Protein AF-A0A2M7X9R5-F1 (afdb_monomer_lite)

Radius of gyration: 18.14 Å; chains: 1; bounding box: 39×23×48 Å

Foldseek 3Di:
DLEEEQDLVPAAAPYAHQFACDPVDTSVVCVVSNVVRHHQAYEYQDPDDDPRYDHDPHSVVVSVVVVCVVVVNVVVVDDDDDDDDPDCRVVVVVVVVVVCVVVVHDD

InterPro domains:
  IPR000713 Mur ligase, N-terminal catalytic domain [PF01225] (2-51)
  IPR018109 Folylpolyglutamate synthetase, conserved site [PS01011] (81-105)
  IPR035911 MurE/MurF, N-terminal [SSF63418] (2-74)
  IPR036565 Mur-like, catalytic domain superfamily [G3DSA:3.40.1190.10] (57-107)
  IPR036565 Mur-like, catalytic domain superfamily [SSF53623] (69-106)

pLDDT: mean 93.64, std 4.99, range [71.69, 98.31]

Organism: NCBI:txid1975056

Sequence (107 aa):
MKGIEFDSRKVKPGYTFVAIRGLTYDGHDYIPEAIKNGAVEIYGERSLNYPNYFKVTDSRQKLGELVSEFYGYPSKKLKLIGVTGTKGKTTTCHLIHHILTKLGKKA

Structure (mmCIF, N/CA/C/O backbone):
data_AF-A0A2M7X9R5-F1
#
_entry.id   AF-A0A2M7X9R5-F1
#
loop_
_atom_site.group_PDB
_atom_site.id
_atom_site.type_symbol
_atom_site.label_atom_id
_atom_site.label_alt_id
_atom_site.label_comp_id
_atom_site.label_asym_id
_atom_site.label_entity_id
_atom_site.label_seq_id
_atom_site.pdbx_PDB_ins_code
_atom_site.Cartn_x
_atom_site.Cartn_y
_atom_site.Cartn_z
_atom_site.occupancy
_atom_site.B_iso_or_equiv
_atom_site.auth_seq_id
_atom_site.auth_comp_id
_atom_site.auth_asym_id
_atom_site.auth_atom_id
_atom_site.pdbx_PDB_model_num
ATOM 1 N N . MET A 1 1 ? -10.572 -0.764 -13.385 1.00 80.38 1 MET A N 1
ATOM 2 C CA . MET A 1 1 ? -9.809 -1.423 -12.303 1.00 80.38 1 MET A CA 1
ATOM 3 C C . MET A 1 1 ? -10.734 -2.315 -11.472 1.00 80.38 1 MET A C 1
ATOM 5 O O . MET A 1 1 ? -11.797 -1.851 -11.085 1.00 80.38 1 MET A O 1
ATOM 9 N N . LYS A 1 2 ? -10.376 -3.588 -11.241 1.00 93.38 2 LY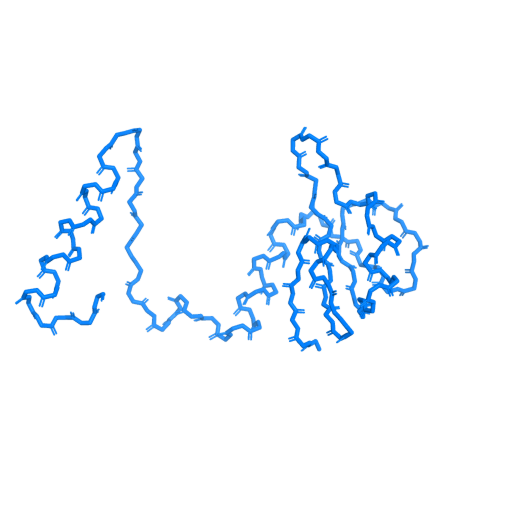S A N 1
ATOM 10 C CA . LYS A 1 2 ? -11.150 -4.571 -10.441 1.00 93.38 2 LYS A CA 1
ATOM 11 C C . LYS A 1 2 ? -10.584 -4.814 -9.033 1.00 93.38 2 LYS A C 1
ATOM 13 O O . LYS A 1 2 ? -11.249 -5.439 -8.215 1.00 93.38 2 LYS A O 1
ATOM 18 N N . GLY A 1 3 ? -9.369 -4.347 -8.767 1.00 95.69 3 GLY A N 1
ATOM 19 C CA . GLY A 1 3 ? -8.668 -4.486 -7.494 1.00 95.69 3 GLY A CA 1
ATOM 20 C C . GLY A 1 3 ? -7.328 -3.759 -7.544 1.00 95.69 3 GLY A C 1
ATOM 21 O O . GLY A 1 3 ? -6.880 -3.376 -8.626 1.00 95.69 3 GLY A O 1
ATOM 22 N N . ILE A 1 4 ? -6.706 -3.562 -6.383 1.00 97.38 4 ILE A N 1
ATOM 23 C CA . ILE A 1 4 ? -5.392 -2.926 -6.240 1.00 97.38 4 ILE A CA 1
ATOM 24 C C . ILE A 1 4 ? -4.524 -3.837 -5.381 1.00 97.38 4 ILE A C 1
ATOM 26 O O . ILE A 1 4 ? -4.955 -4.241 -4.304 1.00 97.38 4 ILE A O 1
ATOM 30 N N . GLU A 1 5 ? -3.310 -4.132 -5.834 1.00 97.38 5 GLU A N 1
ATOM 31 C CA . GLU A 1 5 ? -2.342 -4.939 -5.089 1.00 97.38 5 GLU A CA 1
ATOM 32 C C . GLU A 1 5 ? -0.942 -4.326 -5.169 1.00 97.38 5 GLU A C 1
ATOM 34 O O . GLU A 1 5 ? -0.562 -3.715 -6.164 1.00 97.38 5 GLU A O 1
ATOM 39 N N . PHE A 1 6 ? -0.150 -4.517 -4.118 1.00 96.38 6 PHE A N 1
ATOM 40 C CA . PHE A 1 6 ? 1.287 -4.202 -4.102 1.00 96.38 6 PHE A CA 1
ATOM 41 C C . PHE A 1 6 ? 2.152 -5.469 -3.976 1.00 96.38 6 PHE A C 1
ATOM 43 O O . PHE A 1 6 ? 3.375 -5.388 -3.902 1.00 96.38 6 PHE A O 1
ATOM 50 N N . ASP A 1 7 ? 1.518 -6.646 -3.966 1.00 96.38 7 ASP A N 1
ATOM 51 C CA . ASP A 1 7 ? 2.151 -7.966 -4.007 1.00 96.38 7 ASP A CA 1
ATOM 52 C C . ASP A 1 7 ? 1.830 -8.617 -5.361 1.00 96.38 7 ASP A C 1
ATOM 54 O O . ASP A 1 7 ? 0.674 -8.956 -5.632 1.00 96.38 7 ASP A O 1
ATOM 58 N N . SER A 1 8 ? 2.841 -8.773 -6.222 1.00 96.56 8 SER A N 1
ATOM 59 C CA . SER A 1 8 ? 2.698 -9.301 -7.590 1.00 96.56 8 SER A CA 1
ATOM 60 C C . SER A 1 8 ? 1.992 -10.658 -7.625 1.00 96.56 8 SER A C 1
ATOM 62 O O . SER A 1 8 ? 1.201 -10.917 -8.532 1.00 96.56 8 SER A O 1
ATOM 64 N N . ARG A 1 9 ? 2.196 -11.490 -6.596 1.00 96.75 9 ARG A N 1
ATOM 65 C CA . ARG A 1 9 ? 1.619 -12.839 -6.466 1.00 96.75 9 ARG A CA 1
ATOM 66 C C . ARG A 1 9 ? 0.104 -12.831 -6.262 1.00 96.75 9 ARG A C 1
ATOM 68 O O . ARG A 1 9 ? -0.550 -13.850 -6.465 1.00 96.75 9 ARG A O 1
ATOM 75 N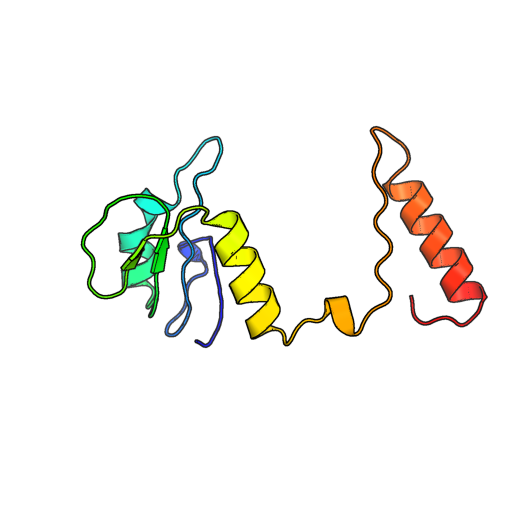 N . LYS A 1 10 ? -0.460 -11.701 -5.822 1.00 97.44 10 LYS A N 1
ATOM 76 C CA . LYS A 1 10 ? -1.902 -11.524 -5.577 1.00 97.44 10 LYS A CA 1
ATOM 77 C C . LYS A 1 10 ? -2.628 -10.830 -6.725 1.00 97.44 10 LYS A C 1
ATOM 79 O O . LYS A 1 10 ? -3.859 -10.773 -6.713 1.00 97.44 10 LYS A O 1
ATOM 84 N N . VAL A 1 11 ? -1.887 -10.313 -7.705 1.00 97.88 11 VAL A N 1
ATOM 85 C CA . VAL A 1 11 ? -2.449 -9.668 -8.893 1.00 97.88 11 VAL A CA 1
ATOM 86 C C . VAL A 1 11 ? -3.314 -10.668 -9.661 1.00 97.88 11 VAL A C 1
ATOM 88 O O . VAL A 1 11 ? -2.966 -11.837 -9.813 1.00 97.88 11 VAL A O 1
ATOM 91 N N . LYS A 1 12 ? -4.459 -10.189 -10.147 1.00 97.25 12 LYS A N 1
ATOM 92 C CA . LYS A 1 12 ? -5.382 -10.932 -11.009 1.00 97.25 12 LYS A CA 1
ATOM 93 C C . LYS A 1 12 ? -5.737 -10.085 -12.233 1.00 97.25 12 LYS A C 1
ATOM 95 O O . LYS A 1 12 ? -5.589 -8.861 -12.183 1.00 97.25 12 LYS A O 1
ATOM 100 N N . PRO A 1 13 ? -6.289 -10.684 -13.301 1.00 97.62 13 PRO A N 1
ATOM 101 C CA . PRO A 1 13 ? -6.712 -9.935 -14.477 1.00 97.62 13 PRO A CA 1
ATOM 102 C C . PRO A 1 13 ? -7.633 -8.753 -14.140 1.00 97.62 13 PRO A C 1
ATOM 104 O O . PRO A 1 13 ? -8.691 -8.915 -13.522 1.00 97.62 13 PRO A O 1
ATOM 107 N N . GLY A 1 14 ? -7.236 -7.553 -14.570 1.00 96.19 14 GLY A N 1
ATOM 108 C CA . GLY A 1 14 ? -7.976 -6.312 -14.320 1.00 96.19 14 GLY A CA 1
ATOM 109 C C . GLY A 1 14 ? -7.554 -5.550 -13.061 1.00 96.19 14 GLY A C 1
ATOM 110 O O . GLY A 1 14 ? -8.199 -4.550 -12.731 1.00 96.19 14 GLY A O 1
ATOM 111 N N . TYR A 1 15 ? -6.527 -6.014 -12.347 1.00 97.88 15 TYR A N 1
ATOM 112 C CA . TYR A 1 15 ? -6.001 -5.346 -11.157 1.00 97.88 15 TYR A CA 1
ATOM 113 C C . TYR A 1 15 ? -4.982 -4.270 -11.524 1.00 97.88 15 TYR A C 1
ATOM 115 O O . TYR A 1 15 ? -4.311 -4.351 -12.551 1.00 97.88 15 TYR A O 1
ATOM 123 N N . THR A 1 16 ? -4.836 -3.296 -10.640 1.00 98.00 16 THR A N 1
ATOM 124 C CA . THR A 1 16 ? -3.761 -2.308 -10.682 1.00 98.00 16 THR A CA 1
ATOM 125 C C . THR A 1 16 ? -2.665 -2.739 -9.716 1.00 98.00 16 THR A C 1
ATOM 127 O O . THR A 1 16 ? -2.948 -3.100 -8.571 1.00 98.00 16 THR A O 1
ATOM 130 N N . PHE A 1 17 ? -1.417 -2.728 -10.178 1.00 98.25 17 PHE A N 1
ATOM 131 C CA . PHE A 1 17 ? -0.252 -3.063 -9.365 1.00 98.25 17 PHE A CA 1
ATOM 132 C C . PHE A 1 17 ? 0.491 -1.792 -8.942 1.00 98.25 17 PHE A C 1
ATOM 134 O O . PHE A 1 17 ? 0.743 -0.912 -9.761 1.00 98.25 17 PHE A O 1
ATOM 141 N N . VAL A 1 18 ? 0.870 -1.685 -7.670 1.00 98.25 18 VAL A N 1
ATOM 142 C CA . VAL A 1 18 ? 1.686 -0.568 -7.174 1.00 98.25 18 VAL A CA 1
ATOM 143 C C . VAL A 1 18 ? 3.032 -1.098 -6.690 1.00 98.25 18 VAL A C 1
ATOM 145 O O . VAL A 1 18 ? 3.123 -1.760 -5.658 1.00 98.25 18 VAL A O 1
ATOM 148 N N . ALA A 1 19 ? 4.089 -0.790 -7.437 1.00 97.81 19 ALA A N 1
ATOM 149 C CA . ALA A 1 19 ? 5.457 -1.168 -7.125 1.00 97.81 19 ALA A CA 1
ATOM 150 C C . ALA A 1 19 ? 6.000 -0.300 -5.979 1.00 97.81 19 ALA A C 1
ATOM 152 O O . ALA A 1 19 ? 6.385 0.857 -6.169 1.00 97.81 19 ALA A O 1
ATOM 153 N N . ILE A 1 20 ? 6.030 -0.866 -4.771 1.00 96.81 20 ILE A N 1
ATOM 154 C CA . ILE A 1 20 ? 6.539 -0.201 -3.568 1.00 96.81 20 ILE A CA 1
ATOM 155 C C . ILE A 1 20 ? 7.954 -0.683 -3.263 1.00 96.81 20 ILE A C 1
ATOM 157 O O . ILE A 1 20 ? 8.199 -1.882 -3.126 1.00 96.81 20 ILE A O 1
ATOM 161 N N . ARG A 1 21 ? 8.883 0.257 -3.061 1.00 94.12 21 ARG A N 1
ATOM 162 C CA . ARG A 1 21 ? 10.218 -0.061 -2.548 1.00 94.12 21 ARG A CA 1
ATOM 163 C C . ARG A 1 21 ? 10.155 -0.353 -1.047 1.00 94.12 21 ARG A C 1
ATOM 165 O O . ARG A 1 21 ? 9.870 0.540 -0.240 1.00 94.12 21 ARG A O 1
ATOM 172 N N . GLY A 1 22 ? 10.373 -1.609 -0.669 1.00 89.12 22 GLY A N 1
ATOM 173 C CA . GLY A 1 22 ? 10.488 -2.064 0.717 1.00 89.12 22 GLY A CA 1
ATOM 174 C C . GLY A 1 22 ? 11.900 -1.885 1.285 1.00 89.12 22 GLY A C 1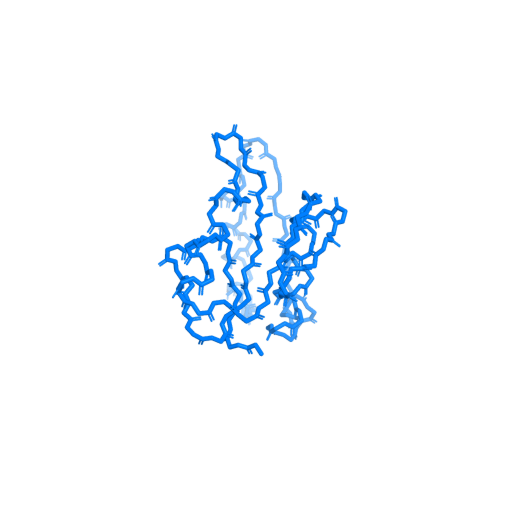
ATOM 175 O O . GLY A 1 22 ? 12.771 -1.307 0.644 1.00 89.12 22 GLY A O 1
ATOM 176 N N . LEU A 1 23 ? 12.117 -2.384 2.507 1.00 87.19 23 LEU A N 1
ATOM 177 C CA . LEU A 1 23 ? 13.439 -2.382 3.157 1.00 87.19 23 LEU A CA 1
ATOM 178 C C . LEU A 1 23 ? 14.365 -3.475 2.603 1.00 87.19 23 LEU A C 1
ATOM 180 O O . LEU A 1 23 ? 15.567 -3.269 2.501 1.00 87.19 23 LEU A O 1
ATOM 184 N N . THR A 1 24 ? 13.795 -4.634 2.267 1.00 89.00 24 THR A N 1
ATOM 185 C CA . THR A 1 24 ? 14.540 -5.826 1.820 1.00 89.00 24 THR A CA 1
ATOM 186 C C . THR A 1 24 ? 14.361 -6.101 0.329 1.00 89.00 24 THR A C 1
ATOM 188 O O . THR A 1 24 ? 15.259 -6.633 -0.311 1.00 89.00 24 THR A O 1
ATOM 191 N N . TYR A 1 25 ? 13.204 -5.738 -0.225 1.00 91.19 25 TYR A N 1
ATOM 192 C CA . TYR A 1 25 ? 12.828 -6.022 -1.608 1.00 91.19 25 TYR A CA 1
ATOM 193 C C . TYR A 1 25 ? 12.280 -4.768 -2.270 1.00 91.19 25 TYR A C 1
ATOM 195 O O . TYR A 1 25 ? 11.573 -3.985 -1.628 1.00 91.19 25 TYR A O 1
ATOM 203 N N . ASP A 1 26 ? 12.554 -4.606 -3.560 1.00 95.19 26 ASP A N 1
ATOM 204 C CA . ASP A 1 26 ? 11.968 -3.546 -4.365 1.00 95.19 26 ASP A CA 1
ATOM 205 C C . ASP A 1 26 ? 10.838 -4.105 -5.242 1.00 95.19 26 ASP A C 1
ATOM 207 O O . ASP A 1 26 ? 11.056 -4.960 -6.098 1.00 95.19 26 ASP A O 1
ATOM 211 N N . GLY A 1 27 ? 9.610 -3.614 -5.040 1.00 95.69 27 GLY A N 1
ATOM 212 C CA . GLY A 1 27 ? 8.431 -4.027 -5.804 1.00 95.69 27 GLY A CA 1
ATOM 213 C C . GLY A 1 27 ? 8.562 -3.820 -7.317 1.00 95.69 27 GLY A C 1
ATOM 214 O O . GLY A 1 27 ? 7.870 -4.485 -8.085 1.00 95.69 27 GLY A O 1
ATOM 215 N N . HIS A 1 28 ? 9.464 -2.939 -7.762 1.00 97.56 28 HIS A N 1
ATOM 216 C CA . HIS A 1 28 ? 9.720 -2.712 -9.186 1.00 97.56 28 HIS A CA 1
ATOM 217 C C . HIS A 1 28 ? 10.293 -3.940 -9.890 1.00 97.56 28 HIS A C 1
ATOM 219 O O . HIS A 1 28 ? 10.027 -4.142 -11.074 1.00 97.56 28 HIS A O 1
ATOM 225 N N . ASP A 1 29 ? 11.043 -4.771 -9.166 1.00 96.81 29 ASP A N 1
ATOM 226 C CA . ASP A 1 29 ? 11.664 -5.973 -9.725 1.00 96.81 29 ASP A CA 1
ATOM 227 C C . ASP A 1 29 ? 10.607 -7.047 -10.065 1.00 96.81 29 ASP A C 1
ATOM 229 O O . ASP A 1 29 ? 10.854 -7.936 -10.876 1.00 96.81 29 ASP A O 1
ATOM 233 N N . TYR A 1 30 ? 9.389 -6.916 -9.523 1.00 96.81 30 TYR A N 1
ATOM 234 C CA . TYR A 1 30 ? 8.259 -7.828 -9.733 1.00 96.81 30 TYR A CA 1
ATOM 235 C C . TYR A 1 30 ? 7.218 -7.315 -10.743 1.00 96.81 30 TYR A C 1
ATOM 237 O O . TYR A 1 30 ? 6.177 -7.942 -10.946 1.00 96.81 30 TYR A O 1
ATOM 245 N N . ILE A 1 31 ? 7.492 -6.197 -11.425 1.00 97.06 31 ILE A N 1
ATOM 246 C CA . ILE A 1 31 ? 6.633 -5.670 -12.499 1.00 97.06 31 ILE A CA 1
ATOM 247 C C . ILE A 1 31 ? 6.382 -6.706 -13.612 1.00 97.06 31 ILE A C 1
ATOM 249 O O . ILE A 1 31 ? 5.221 -6.860 -14.000 1.00 97.06 31 ILE A O 1
ATOM 253 N N . PRO A 1 32 ? 7.384 -7.469 -14.102 1.00 96.75 32 PRO A N 1
ATOM 254 C CA . PRO A 1 32 ? 7.139 -8.499 -15.113 1.00 96.75 32 PRO A CA 1
ATOM 255 C C . PRO A 1 32 ? 6.143 -9.575 -14.654 1.00 96.75 32 PRO A C 1
ATOM 257 O O . PRO A 1 32 ? 5.294 -10.009 -15.432 1.00 96.75 32 PRO A O 1
ATOM 260 N N . GLU A 1 33 ? 6.207 -9.981 -13.382 1.00 97.69 33 GLU A N 1
ATOM 261 C CA . GLU A 1 33 ? 5.266 -10.940 -12.796 1.00 97.69 33 GLU A CA 1
ATOM 262 C C . GLU A 1 33 ? 3.852 -10.349 -12.705 1.00 97.69 33 GLU A C 1
ATOM 264 O O . GLU A 1 33 ? 2.883 -11.002 -13.085 1.00 97.69 33 GLU A O 1
ATOM 269 N N . ALA A 1 34 ? 3.723 -9.090 -12.277 1.00 97.31 34 ALA A N 1
ATOM 270 C CA . ALA A 1 34 ? 2.436 -8.403 -12.226 1.00 97.31 34 ALA A CA 1
ATOM 271 C C . ALA A 1 34 ? 1.786 -8.274 -13.617 1.00 97.31 34 ALA A C 1
ATOM 273 O O . ALA A 1 34 ? 0.588 -8.527 -13.761 1.00 97.31 34 ALA A O 1
ATOM 274 N N . ILE A 1 35 ? 2.571 -7.948 -14.653 1.00 96.56 35 ILE A N 1
ATOM 275 C CA . ILE A 1 35 ? 2.103 -7.922 -16.051 1.00 96.56 35 ILE A CA 1
ATOM 276 C C . ILE A 1 35 ? 1.597 -9.307 -16.458 1.00 96.56 35 ILE A C 1
ATOM 278 O O . ILE A 1 35 ? 0.480 -9.431 -16.959 1.00 96.56 35 ILE A O 1
ATOM 282 N N . LYS A 1 36 ? 2.384 -10.359 -16.193 1.00 97.19 36 LYS A N 1
ATOM 283 C CA . LYS A 1 36 ? 2.010 -11.748 -16.497 1.00 97.19 36 LYS A CA 1
ATOM 284 C C . LYS A 1 36 ? 0.701 -12.161 -15.814 1.00 97.19 36 LYS A C 1
ATOM 286 O O . LYS A 1 36 ? -0.102 -12.867 -16.416 1.00 97.19 36 LYS A O 1
ATOM 291 N N . ASN A 1 37 ? 0.467 -11.691 -14.591 1.00 97.38 37 ASN A N 1
ATOM 292 C CA . ASN A 1 37 ? -0.746 -11.971 -13.820 1.00 97.38 37 ASN A CA 1
ATOM 293 C C . ASN A 1 37 ? -1.964 -11.120 -14.246 1.00 97.38 37 ASN A C 1
ATOM 295 O O . ASN A 1 37 ? -3.062 -11.292 -13.710 1.00 97.38 37 ASN A O 1
ATOM 299 N N . GLY A 1 38 ? -1.804 -10.231 -15.233 1.00 95.88 38 GLY A N 1
ATOM 300 C CA . GLY A 1 38 ? -2.891 -9.460 -15.834 1.00 95.88 38 GLY A CA 1
ATOM 301 C C . GLY A 1 38 ? -3.122 -8.085 -15.207 1.00 95.88 38 GLY A C 1
ATOM 302 O O . GLY A 1 38 ? -4.260 -7.599 -15.221 1.00 95.88 38 GLY A O 1
ATOM 303 N N . ALA A 1 39 ? -2.073 -7.462 -14.656 1.00 97.25 39 ALA A N 1
ATOM 304 C CA . ALA A 1 39 ? -2.130 -6.063 -14.246 1.00 97.25 39 ALA A CA 1
ATOM 305 C C . ALA A 1 39 ? -2.459 -5.160 -15.447 1.00 97.25 39 ALA A C 1
ATOM 307 O O . ALA A 1 39 ? -1.786 -5.208 -16.478 1.00 97.25 39 ALA A O 1
ATOM 308 N N . VAL A 1 40 ? -3.489 -4.324 -15.308 1.00 97.19 40 VAL A N 1
ATOM 309 C CA . VAL A 1 40 ? -3.906 -3.376 -16.357 1.00 97.19 40 VAL A CA 1
ATOM 310 C C . VAL A 1 40 ? -3.196 -2.036 -16.246 1.00 97.19 40 VAL A C 1
ATOM 312 O O . VAL A 1 40 ? -2.984 -1.380 -17.257 1.00 97.19 40 VAL A O 1
ATOM 315 N N . GLU A 1 41 ? -2.797 -1.656 -15.036 1.00 97.31 41 GLU A N 1
ATOM 316 C CA . GLU A 1 41 ? -2.089 -0.416 -14.732 1.00 97.31 41 GLU A CA 1
ATOM 317 C C . GLU A 1 41 ? -1.021 -0.708 -13.686 1.00 97.31 41 GLU A C 1
ATOM 319 O O . GLU A 1 41 ? -1.224 -1.532 -12.786 1.00 97.31 41 GLU A O 1
ATOM 324 N N . ILE A 1 42 ? 0.117 -0.030 -13.801 1.00 98.06 42 ILE A N 1
ATOM 325 C CA . ILE A 1 42 ? 1.249 -0.201 -12.900 1.00 98.06 42 ILE A CA 1
ATOM 326 C C . ILE A 1 42 ? 1.757 1.167 -12.472 1.00 98.06 42 ILE A C 1
ATOM 328 O O . ILE A 1 42 ? 2.057 2.000 -13.318 1.00 98.06 42 ILE A O 1
ATOM 332 N N . TYR A 1 43 ? 1.901 1.388 -11.170 1.00 98.31 43 TYR A N 1
ATOM 333 C CA . TYR A 1 43 ? 2.482 2.614 -10.622 1.00 98.31 43 TYR A CA 1
ATOM 334 C C . TYR A 1 43 ? 3.820 2.319 -9.955 1.00 98.31 43 TYR A C 1
ATOM 336 O O . TYR A 1 43 ? 3.949 1.313 -9.259 1.00 98.31 43 TYR A O 1
ATOM 344 N N . GLY A 1 44 ? 4.809 3.191 -10.132 1.00 97.81 44 GLY A N 1
ATOM 345 C CA . GLY A 1 44 ? 6.098 3.059 -9.457 1.00 97.81 44 GLY A CA 1
ATOM 346 C C . GLY A 1 44 ? 6.947 4.330 -9.500 1.00 97.81 44 GLY A C 1
ATOM 347 O O . GLY A 1 44 ? 6.638 5.273 -10.213 1.00 97.81 44 GLY A O 1
ATOM 348 N N . GLU A 1 45 ? 8.038 4.345 -8.747 1.00 97.62 45 GLU A N 1
ATOM 349 C CA . GLU A 1 45 ? 8.967 5.475 -8.610 1.00 97.62 45 GLU A CA 1
ATOM 350 C C . GLU A 1 45 ? 10.129 5.448 -9.621 1.00 97.62 45 GLU A C 1
ATOM 352 O O . GLU A 1 45 ? 10.706 6.492 -9.942 1.00 97.62 45 GLU A O 1
ATOM 357 N N . ARG A 1 46 ? 10.507 4.268 -10.136 1.00 96.44 46 ARG A N 1
ATOM 358 C CA . ARG A 1 46 ? 11.628 4.132 -11.082 1.00 96.44 46 ARG A CA 1
ATOM 359 C C . ARG A 1 46 ? 11.260 4.683 -12.470 1.0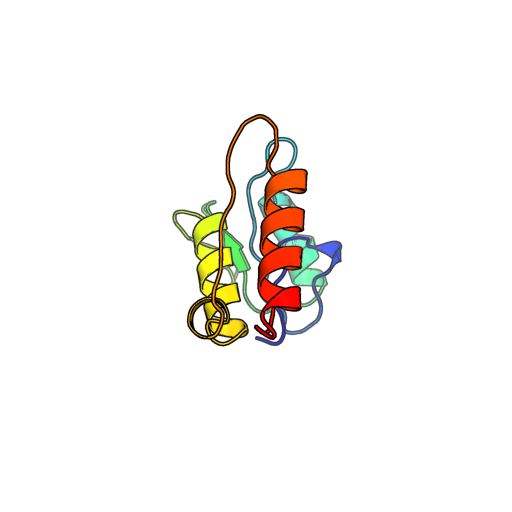0 96.44 46 ARG A C 1
ATOM 361 O O . ARG A 1 46 ? 10.120 4.641 -12.909 1.00 96.44 46 ARG A O 1
ATOM 368 N N . SER A 1 47 ? 12.243 5.185 -13.215 1.00 95.56 47 SER A N 1
ATOM 369 C CA . SER A 1 47 ? 12.040 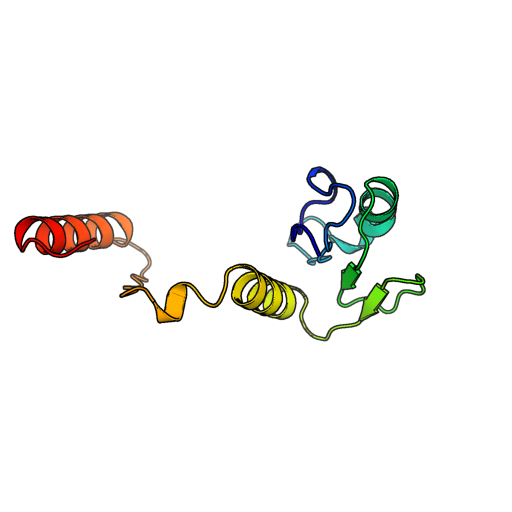5.494 -14.638 1.00 95.56 47 SER A CA 1
ATOM 370 C C . SER A 1 47 ? 12.084 4.194 -15.444 1.00 95.56 47 SER A C 1
ATOM 372 O O . SER A 1 47 ? 13.169 3.705 -15.747 1.00 95.56 47 SER A O 1
ATOM 374 N N . LEU A 1 48 ? 10.921 3.624 -15.759 1.00 94.25 48 LEU A N 1
ATOM 375 C CA . LEU A 1 48 ? 10.789 2.385 -16.530 1.00 94.25 48 LEU A CA 1
ATOM 376 C C . LEU A 1 48 ? 9.919 2.614 -17.764 1.00 94.25 48 LEU A C 1
ATOM 378 O O . LEU A 1 48 ? 9.012 3.443 -17.741 1.00 94.25 48 LEU A O 1
ATOM 382 N N . ASN A 1 49 ? 10.191 1.862 -18.829 1.00 93.12 49 ASN A N 1
ATOM 383 C CA . ASN A 1 49 ? 9.447 1.951 -20.078 1.00 93.12 49 ASN A CA 1
ATOM 384 C C . ASN A 1 49 ? 8.597 0.690 -20.281 1.00 93.12 49 ASN A C 1
ATOM 386 O O . ASN A 1 49 ? 9.058 -0.292 -20.857 1.00 93.12 49 ASN A O 1
ATOM 390 N N . TYR A 1 50 ? 7.363 0.726 -19.781 1.00 92.75 50 TYR A N 1
ATOM 391 C CA . TYR A 1 50 ? 6.333 -0.273 -20.064 1.00 92.75 50 TYR A CA 1
ATOM 392 C C . TYR A 1 50 ? 5.055 0.445 -20.520 1.00 92.75 50 TYR A C 1
ATOM 394 O O . TYR A 1 50 ? 4.769 1.521 -19.994 1.00 92.75 50 TYR A O 1
ATOM 402 N N . PRO A 1 51 ? 4.249 -0.143 -21.424 1.00 88.44 51 PRO A N 1
ATOM 403 C CA . PRO A 1 51 ? 3.064 0.520 -21.978 1.00 88.44 51 PRO A CA 1
ATOM 404 C C . PRO A 1 51 ? 2.056 1.011 -20.929 1.00 88.44 51 PRO A C 1
ATOM 406 O O . PRO A 1 51 ? 1.459 2.067 -21.097 1.00 88.44 51 PRO A O 1
ATOM 409 N N . ASN A 1 52 ? 1.906 0.264 -19.829 1.00 91.69 52 ASN A N 1
ATOM 410 C CA . ASN A 1 52 ? 0.913 0.528 -18.783 1.00 91.69 52 ASN A CA 1
ATOM 411 C C . ASN A 1 52 ? 1.558 1.001 -17.468 1.00 91.69 52 ASN A C 1
ATOM 413 O O . ASN A 1 52 ? 1.009 0.761 -16.390 1.00 91.69 52 ASN A O 1
ATOM 417 N N . TYR A 1 53 ? 2.753 1.596 -17.539 1.00 97.44 53 TYR A N 1
ATOM 418 C CA . TYR A 1 53 ? 3.498 2.052 -16.368 1.00 97.44 53 TYR A CA 1
ATOM 419 C C . TYR A 1 53 ? 3.430 3.566 -16.195 1.00 97.44 53 TYR A C 1
ATOM 421 O O . TYR A 1 53 ? 3.773 4.336 -17.088 1.00 97.44 53 TYR A O 1
ATOM 429 N N . PHE A 1 54 ? 3.050 3.981 -14.995 1.00 97.56 54 PHE A N 1
ATOM 430 C CA . PHE A 1 54 ? 2.923 5.366 -14.589 1.00 97.56 54 PHE A CA 1
ATOM 431 C C . PHE A 1 54 ? 3.949 5.663 -13.506 1.00 97.56 54 PHE A C 1
ATOM 433 O O . PHE A 1 54 ? 3.869 5.159 -12.379 1.00 97.56 54 PHE A O 1
ATOM 440 N N . LYS A 1 55 ? 4.913 6.516 -13.849 1.00 97.50 55 LYS A N 1
ATOM 441 C CA . LYS A 1 55 ? 5.886 6.997 -12.879 1.00 97.50 55 LYS A CA 1
ATOM 442 C C . LYS A 1 55 ? 5.217 7.966 -11.902 1.00 97.50 55 LYS A C 1
ATOM 444 O O . LYS A 1 55 ? 4.572 8.925 -12.320 1.00 97.50 55 LYS A O 1
ATOM 449 N N . VAL A 1 56 ? 5.415 7.739 -10.611 1.00 97.56 56 VAL A N 1
ATOM 450 C CA . VAL A 1 56 ? 4.958 8.594 -9.512 1.00 97.56 56 VAL A CA 1
ATOM 451 C C . VAL A 1 56 ? 6.131 9.002 -8.633 1.00 97.56 56 VAL A C 1
ATOM 453 O O . VAL A 1 56 ? 7.202 8.403 -8.680 1.00 97.56 56 VAL A O 1
ATOM 456 N N . THR A 1 57 ? 5.944 10.051 -7.841 1.00 96.75 57 THR A N 1
ATOM 457 C CA . THR A 1 57 ? 6.960 10.522 -6.892 1.00 96.75 57 THR A CA 1
ATOM 458 C C . THR A 1 57 ? 7.009 9.683 -5.619 1.00 96.75 57 THR A C 1
ATOM 460 O O . THR A 1 57 ? 8.083 9.528 -5.051 1.00 96.75 57 THR A O 1
ATOM 463 N N . ASP A 1 58 ? 5.866 9.144 -5.186 1.00 97.25 58 ASP A N 1
ATOM 464 C CA . ASP A 1 58 ? 5.741 8.289 -4.002 1.00 97.25 58 ASP A CA 1
ATOM 465 C C . ASP A 1 58 ? 4.699 7.188 -4.261 1.00 97.25 58 ASP A C 1
ATOM 467 O O . ASP A 1 58 ? 3.493 7.442 -4.377 1.00 97.25 58 ASP A O 1
ATOM 471 N N . SER A 1 59 ? 5.164 5.940 -4.352 1.00 97.25 59 SER A N 1
ATOM 472 C CA . SER A 1 59 ? 4.303 4.778 -4.580 1.00 97.25 59 SER A CA 1
ATOM 473 C C . SER A 1 59 ? 3.381 4.481 -3.397 1.00 97.25 59 SER A C 1
ATOM 475 O O . SER A 1 59 ? 2.263 4.005 -3.596 1.00 97.25 59 SER A O 1
ATOM 477 N N . ARG A 1 60 ? 3.815 4.735 -2.154 1.00 96.31 60 ARG A N 1
ATOM 478 C CA . ARG A 1 60 ? 3.001 4.470 -0.952 1.00 96.31 60 ARG A CA 1
ATOM 479 C C . ARG A 1 60 ? 1.850 5.455 -0.854 1.00 96.31 60 ARG A C 1
ATOM 481 O O . ARG A 1 60 ? 0.726 5.043 -0.563 1.00 96.31 60 ARG A O 1
ATOM 488 N N . GLN A 1 61 ? 2.116 6.727 -1.133 1.00 96.81 61 GLN A N 1
ATOM 489 C CA . GLN A 1 61 ? 1.071 7.735 -1.225 1.00 96.81 61 GLN A CA 1
ATOM 490 C C . GLN A 1 61 ? 0.082 7.370 -2.335 1.00 96.81 61 GLN A C 1
ATOM 492 O O . GLN A 1 61 ? -1.124 7.321 -2.081 1.00 96.81 61 GLN A O 1
ATOM 497 N N . LYS A 1 62 ? 0.581 7.025 -3.531 1.00 97.25 62 LYS A N 1
ATOM 498 C CA . LYS A 1 62 ? -0.289 6.657 -4.653 1.00 97.25 62 LYS A CA 1
ATOM 499 C C . LYS A 1 62 ? -1.168 5.447 -4.338 1.00 97.25 62 LYS A C 1
ATOM 501 O O . LYS A 1 62 ? -2.352 5.457 -4.670 1.00 97.25 62 LYS A O 1
ATOM 506 N N . LEU A 1 63 ? -0.625 4.431 -3.661 1.00 96.75 63 LEU A N 1
ATOM 507 C CA . LEU A 1 63 ? -1.413 3.294 -3.180 1.00 96.75 63 LEU A CA 1
ATOM 508 C C . LEU A 1 63 ? -2.556 3.761 -2.267 1.00 96.75 63 LEU A C 1
ATOM 510 O O . LEU A 1 63 ? -3.697 3.347 -2.458 1.00 96.75 63 LEU A O 1
ATOM 514 N N . GLY A 1 64 ? -2.262 4.627 -1.293 1.00 95.19 64 GLY A N 1
ATOM 515 C CA . GLY A 1 64 ? -3.263 5.160 -0.367 1.00 95.19 64 GLY A CA 1
ATOM 516 C C . GLY A 1 64 ? -4.384 5.927 -1.072 1.00 95.19 64 GLY A C 1
ATOM 517 O O . GLY A 1 64 ? -5.556 5.737 -0.741 1.00 95.19 64 GLY A O 1
ATOM 518 N N . GLU A 1 65 ? -4.044 6.743 -2.069 1.00 94.88 65 GLU A N 1
ATOM 519 C CA . GLU A 1 65 ? -5.007 7.471 -2.904 1.00 94.88 65 GLU A CA 1
ATOM 520 C C . GLU A 1 65 ? -5.905 6.516 -3.697 1.00 94.88 65 GLU A C 1
ATOM 522 O O . GLU A 1 65 ? -7.128 6.594 -3.578 1.00 94.88 65 GLU A O 1
ATOM 527 N N . LEU A 1 66 ? -5.306 5.570 -4.430 1.00 95.06 66 LEU A N 1
ATOM 528 C CA . LEU A 1 66 ? -6.034 4.594 -5.246 1.00 95.06 66 LEU A CA 1
ATOM 529 C C . LEU A 1 66 ? -6.980 3.743 -4.395 1.00 95.06 66 LEU A C 1
ATOM 531 O O . LEU A 1 66 ? -8.134 3.545 -4.761 1.00 95.06 66 LEU A O 1
ATOM 535 N N . VAL A 1 67 ? -6.515 3.256 -3.242 1.00 94.12 67 VAL A N 1
ATOM 536 C CA . VAL A 1 67 ? -7.331 2.451 -2.320 1.00 94.12 67 VAL A CA 1
ATOM 537 C C . VAL A 1 67 ? -8.468 3.290 -1.741 1.00 94.12 67 VAL A C 1
ATOM 539 O O . VAL A 1 67 ? -9.604 2.821 -1.659 1.00 94.12 67 VAL A O 1
ATOM 542 N N . SER A 1 68 ? -8.191 4.540 -1.365 1.00 92.50 68 SER A N 1
ATOM 543 C CA . SER A 1 68 ? -9.217 5.447 -0.847 1.00 92.50 68 SER A CA 1
ATOM 544 C C . SER A 1 68 ? -10.312 5.704 -1.878 1.00 92.50 68 SER A C 1
ATOM 546 O O . SER A 1 68 ? -11.490 5.657 -1.530 1.00 92.50 68 SER A O 1
ATOM 548 N N . GLU A 1 69 ? -9.940 5.933 -3.135 1.00 91.69 69 GLU A N 1
ATOM 549 C CA . GLU A 1 69 ? -10.879 6.131 -4.237 1.00 91.69 69 GLU A CA 1
ATOM 550 C C . GLU A 1 69 ? -11.660 4.847 -4.555 1.00 91.69 69 GLU A C 1
ATOM 552 O O . GLU A 1 69 ? -12.891 4.866 -4.572 1.00 91.69 69 GLU A O 1
ATOM 557 N N . PHE A 1 70 ? -10.970 3.711 -4.695 1.00 92.19 70 PHE A N 1
ATOM 558 C CA . PHE A 1 70 ? -11.573 2.417 -5.033 1.00 92.19 70 PHE A CA 1
ATOM 559 C C . PHE A 1 70 ? -12.621 1.954 -4.013 1.00 92.19 70 PHE A C 1
ATOM 561 O O . PHE A 1 70 ? 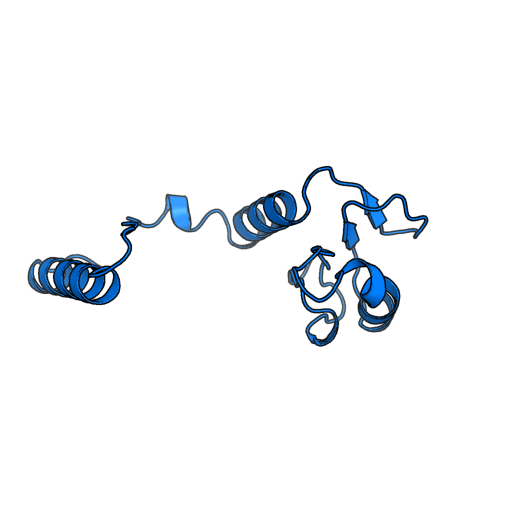-13.657 1.416 -4.395 1.00 92.19 70 PHE A O 1
ATOM 568 N N . TYR A 1 71 ? -12.391 2.199 -2.718 1.00 90.94 71 TYR A N 1
ATOM 569 C CA . TYR A 1 71 ? -13.345 1.867 -1.652 1.00 90.94 71 TYR A CA 1
ATOM 570 C C . TYR A 1 71 ? -14.304 3.020 -1.292 1.00 90.94 71 TYR A C 1
ATOM 572 O O . TYR A 1 71 ? -15.055 2.925 -0.317 1.00 90.94 71 TYR A O 1
ATOM 580 N N . GLY A 1 72 ? -14.310 4.116 -2.058 1.00 90.19 72 GLY A N 1
ATOM 581 C CA . GLY A 1 72 ? -15.258 5.219 -1.882 1.00 90.19 72 GLY A CA 1
ATOM 582 C C . GLY A 1 72 ? -15.095 5.983 -0.564 1.00 90.19 72 GLY A C 1
ATOM 583 O O . GLY A 1 72 ? -16.094 6.317 0.084 1.00 90.19 72 GLY A O 1
ATOM 584 N N . TYR A 1 73 ? -13.844 6.238 -0.172 1.00 87.81 73 TYR A N 1
ATOM 585 C CA . TYR A 1 73 ? -13.406 6.989 1.009 1.00 87.81 73 TYR A CA 1
ATOM 586 C C . TYR A 1 73 ? -14.064 6.521 2.322 1.00 87.81 73 TYR A C 1
ATOM 588 O O . TYR A 1 73 ? -14.787 7.292 2.963 1.00 87.81 73 TYR A O 1
ATOM 596 N N . PRO A 1 74 ? -13.815 5.275 2.773 1.00 83.75 74 PRO A N 1
ATOM 597 C CA . PRO A 1 74 ? -14.466 4.715 3.962 1.00 83.75 74 PRO A CA 1
ATOM 598 C C . PRO A 1 74 ? -14.177 5.522 5.235 1.00 83.75 74 PRO A C 1
ATOM 600 O O . PRO A 1 74 ? -15.053 5.672 6.085 1.00 83.75 74 PRO A O 1
ATOM 603 N N . SER A 1 75 ? -12.988 6.122 5.340 1.00 82.50 75 SER A N 1
ATOM 604 C CA . SER A 1 75 ? -12.602 6.994 6.455 1.00 82.50 75 SER A CA 1
ATOM 605 C C . SER A 1 75 ? -13.489 8.235 6.605 1.00 82.50 75 SER A C 1
ATOM 607 O O . SER A 1 75 ? -13.645 8.720 7.719 1.00 82.50 75 SER A O 1
ATOM 609 N N . LYS A 1 76 ? -14.129 8.723 5.531 1.00 84.50 76 LYS A N 1
ATOM 610 C CA . LYS A 1 76 ? -15.090 9.843 5.601 1.00 84.50 76 LYS A CA 1
ATOM 611 C C . LYS A 1 76 ? -16.460 9.423 6.142 1.00 84.50 76 LYS A C 1
ATOM 613 O O . LYS A 1 76 ? -17.250 10.276 6.529 1.00 84.50 76 LYS A O 1
ATOM 618 N N . LYS A 1 77 ? -16.756 8.120 6.149 1.00 82.81 77 LYS A N 1
ATOM 619 C CA . LYS A 1 77 ? -18.045 7.549 6.580 1.00 82.81 77 LYS A CA 1
ATOM 620 C C . LYS A 1 77 ? -17.984 6.951 7.989 1.00 82.81 77 LYS A C 1
ATOM 622 O O . LYS A 1 77 ? -19.025 6.637 8.561 1.00 82.81 77 LYS A O 1
ATOM 627 N N . LEU A 1 78 ? -16.782 6.780 8.543 1.00 83.94 78 LEU A N 1
ATOM 628 C CA . LEU A 1 78 ? -16.531 6.141 9.833 1.00 83.94 78 LEU A CA 1
ATOM 629 C C . LEU A 1 78 ? -15.929 7.128 10.834 1.00 83.94 78 LEU A C 1
ATOM 631 O O . LEU A 1 78 ? -15.128 7.989 10.482 1.00 83.94 78 LEU A O 1
ATOM 635 N N . LYS A 1 79 ? -16.265 6.957 12.115 1.00 83.81 79 LYS A N 1
ATOM 636 C CA . LYS A 1 79 ? -15.553 7.625 13.210 1.00 83.81 79 LYS A CA 1
ATOM 637 C C . LYS A 1 79 ? -14.274 6.842 13.500 1.00 83.81 79 LYS A C 1
ATOM 639 O O . LYS A 1 79 ? -14.318 5.830 14.191 1.00 83.81 79 LYS A O 1
ATOM 644 N N . LEU A 1 80 ? -13.155 7.289 12.937 1.00 88.06 80 LEU A N 1
ATOM 645 C CA . LEU A 1 80 ? -11.847 6.660 13.118 1.00 88.06 80 LEU A CA 1
ATOM 646 C C . LEU A 1 80 ? -11.115 7.267 14.322 1.00 88.06 80 LEU A C 1
ATOM 648 O O . LEU A 1 80 ? -10.932 8.480 14.387 1.00 88.06 80 LEU A O 1
ATOM 652 N N . ILE A 1 81 ? -10.658 6.418 15.245 1.00 90.62 81 ILE A N 1
ATOM 653 C CA . ILE A 1 81 ? -9.825 6.817 16.386 1.00 90.62 81 ILE A CA 1
ATOM 654 C C . ILE A 1 81 ? -8.456 6.151 16.233 1.00 90.62 81 ILE A C 1
ATOM 656 O O . ILE A 1 81 ? -8.350 4.927 16.268 1.00 90.62 81 ILE A O 1
ATOM 660 N N . GLY A 1 82 ? -7.411 6.958 16.043 1.00 90.88 82 GLY A N 1
ATOM 661 C CA . GLY A 1 82 ? -6.029 6.487 15.953 1.00 90.88 82 GLY A CA 1
ATOM 662 C C . GLY A 1 82 ? -5.331 6.546 17.309 1.00 90.88 82 GLY A C 1
ATOM 663 O O . GLY A 1 82 ? -5.272 7.608 17.923 1.00 90.88 82 GLY A O 1
ATOM 664 N N . VAL A 1 83 ? -4.770 5.423 17.764 1.00 92.44 83 VAL A N 1
ATOM 665 C CA . VAL A 1 83 ? -3.966 5.356 18.994 1.00 92.44 83 VAL A CA 1
ATOM 666 C C . VAL A 1 83 ? -2.504 5.106 18.631 1.00 92.44 83 VAL A C 1
ATOM 668 O O . VAL A 1 83 ? -2.166 4.080 18.042 1.00 92.44 83 VAL A O 1
ATOM 671 N N . THR A 1 84 ? -1.624 6.033 19.009 1.00 91.81 84 THR A N 1
ATOM 672 C CA . THR A 1 84 ? -0.168 5.932 18.818 1.00 91.81 84 THR A CA 1
ATOM 673 C C . THR A 1 84 ? 0.566 5.939 20.162 1.00 91.81 84 THR A C 1
ATOM 675 O O . THR A 1 84 ? 0.015 6.369 21.171 1.00 91.81 84 THR A O 1
ATOM 678 N N . GLY A 1 85 ? 1.798 5.426 20.195 1.00 90.00 85 GLY A N 1
ATOM 679 C CA . GLY A 1 85 ? 2.628 5.337 21.403 1.00 90.00 85 GLY A CA 1
ATOM 680 C C . GLY A 1 85 ? 3.456 4.054 21.469 1.00 90.00 85 GLY A C 1
ATOM 681 O O . GLY A 1 85 ? 3.116 3.042 20.859 1.00 90.00 85 GLY A O 1
ATOM 682 N N . THR A 1 86 ? 4.565 4.058 22.204 1.00 85.31 86 THR A N 1
ATOM 683 C CA . THR A 1 86 ? 5.503 2.919 22.258 1.00 85.31 86 THR A CA 1
ATOM 684 C C . THR A 1 86 ? 4.923 1.715 23.010 1.00 85.31 86 THR A C 1
ATOM 686 O O . THR A 1 86 ? 5.211 0.572 22.668 1.00 85.31 86 THR A O 1
ATOM 689 N N . LYS A 1 87 ? 4.031 1.954 23.981 1.00 89.81 87 LYS A N 1
ATOM 690 C CA . LYS A 1 87 ? 3.310 0.937 24.769 1.00 89.81 87 LYS A CA 1
ATOM 691 C C . LYS A 1 87 ? 1.835 1.329 24.915 1.00 89.81 87 LYS A C 1
ATOM 693 O O . LYS A 1 87 ? 1.477 2.476 24.680 1.00 89.81 87 LYS A O 1
ATOM 698 N N . GLY A 1 88 ? 0.974 0.374 25.263 1.00 90.62 88 GLY A N 1
ATOM 699 C CA . GLY A 1 88 ? -0.432 0.637 25.607 1.00 90.62 88 GLY A CA 1
ATOM 700 C C . GLY A 1 88 ? -1.418 0.764 24.439 1.00 90.62 88 GLY A C 1
ATOM 701 O O . GLY A 1 88 ? -2.611 0.653 24.682 1.00 90.62 88 GLY A O 1
ATOM 702 N N . LYS A 1 89 ? -0.961 0.894 23.181 1.00 96.56 89 LYS A N 1
ATOM 703 C CA . LYS A 1 89 ? -1.836 1.037 21.993 1.00 96.56 89 LYS A CA 1
ATOM 704 C C . LYS A 1 89 ? -2.982 0.022 21.957 1.00 96.56 89 LYS A C 1
ATOM 706 O O . LYS A 1 89 ? -4.139 0.409 21.876 1.00 96.56 89 LYS A O 1
ATOM 711 N N . THR A 1 90 ? -2.656 -1.267 22.068 1.00 92.00 90 THR A N 1
ATOM 712 C CA . THR A 1 90 ? -3.636 -2.360 22.013 1.00 92.00 90 THR A CA 1
ATOM 713 C C . THR A 1 90 ? -4.651 -2.261 23.148 1.00 92.00 90 THR A C 1
ATOM 715 O O . THR A 1 90 ? -5.852 -2.260 22.898 1.00 92.00 90 THR A O 1
ATOM 718 N N . THR A 1 91 ? -4.183 -2.105 24.390 1.00 95.44 91 THR A N 1
ATOM 719 C CA . THR A 1 91 ? -5.052 -1.973 25.567 1.00 95.44 91 THR A CA 1
ATOM 720 C C . THR A 1 91 ? -5.976 -0.765 25.442 1.00 95.44 91 THR A C 1
ATOM 722 O O . THR A 1 91 ? -7.180 -0.890 25.640 1.00 95.44 91 THR A O 1
ATOM 725 N N . THR A 1 92 ? -5.440 0.391 25.051 1.00 95.75 92 THR A N 1
ATOM 726 C CA . THR A 1 92 ? -6.222 1.613 24.858 1.00 95.75 92 THR A CA 1
ATOM 727 C C . THR A 1 92 ? -7.252 1.454 23.737 1.00 95.75 92 THR A C 1
ATOM 729 O O . THR A 1 92 ? -8.404 1.825 23.943 1.00 95.75 92 THR A O 1
ATOM 732 N N . CYS A 1 93 ? -6.903 0.839 22.598 1.00 94.56 93 CYS A N 1
ATOM 733 C CA . CYS A 1 93 ? -7.870 0.527 21.538 1.00 94.56 93 CYS A CA 1
ATOM 734 C C . CYS A 1 93 ? -9.020 -0.353 22.055 1.00 94.56 93 CYS A C 1
ATOM 736 O O . CYS A 1 93 ? -10.183 -0.060 21.779 1.00 94.56 93 CYS A O 1
ATOM 738 N N . HIS A 1 94 ? -8.717 -1.393 22.841 1.00 94.50 94 HIS A N 1
ATOM 739 C CA . HIS A 1 94 ? -9.743 -2.266 23.417 1.00 94.50 94 HIS A CA 1
ATOM 740 C C . HIS A 1 94 ? -10.638 -1.545 24.427 1.00 94.50 94 HIS A C 1
ATOM 742 O O . HIS A 1 94 ? -11.850 -1.743 24.401 1.00 94.50 94 HIS A O 1
ATOM 748 N N . LEU A 1 95 ? -10.071 -0.694 25.286 1.00 96.06 95 LEU A N 1
ATOM 749 C CA . LEU A 1 95 ? -10.846 0.093 26.248 1.00 96.06 95 LEU A CA 1
ATOM 750 C C . LEU A 1 95 ? -11.792 1.067 25.540 1.00 96.06 95 LEU A C 1
ATOM 752 O O . LEU A 1 95 ? -12.971 1.129 25.883 1.00 96.06 95 LEU A O 1
ATOM 756 N N . ILE A 1 96 ? -11.303 1.775 24.518 1.00 94.19 96 ILE A N 1
ATOM 757 C CA . ILE A 1 96 ? -12.123 2.682 23.705 1.00 94.19 96 ILE A CA 1
ATOM 758 C C . ILE A 1 96 ? -13.269 1.912 23.041 1.00 94.19 96 ILE A C 1
ATOM 760 O O . ILE A 1 96 ? -14.423 2.323 23.158 1.00 94.19 96 ILE A O 1
ATOM 764 N N . HIS A 1 97 ? -12.975 0.775 22.400 1.00 93.75 97 HIS A N 1
ATOM 765 C CA . HIS A 1 97 ? -14.001 -0.065 21.780 1.00 93.75 97 HIS A CA 1
ATOM 766 C C . HIS A 1 97 ? -15.027 -0.561 22.814 1.00 93.75 97 HIS A C 1
ATOM 768 O O . HIS A 1 97 ? -16.228 -0.443 22.590 1.00 93.75 97 HIS A O 1
ATOM 774 N N . HIS A 1 98 ? -14.584 -1.036 23.985 1.00 95.25 98 HIS A N 1
ATOM 775 C CA . HIS A 1 98 ? -15.481 -1.508 25.044 1.00 95.25 98 HIS A CA 1
ATOM 776 C C . HIS A 1 98 ? -16.430 -0.410 25.539 1.00 95.25 98 HIS A C 1
ATOM 778 O O . HIS A 1 98 ? -17.635 -0.639 25.636 1.00 95.25 98 HIS A O 1
ATOM 784 N N . ILE A 1 99 ? -15.903 0.786 25.818 1.00 95.38 99 ILE A N 1
ATOM 785 C CA . ILE A 1 99 ? -16.697 1.928 26.288 1.00 95.38 99 ILE A CA 1
ATOM 786 C C . ILE A 1 99 ? -17.726 2.334 25.228 1.00 95.38 99 ILE A C 1
ATOM 788 O O . ILE A 1 99 ? -18.903 2.491 25.546 1.00 95.38 99 ILE A O 1
ATOM 792 N N . LEU A 1 100 ? -17.317 2.464 23.963 1.00 94.31 100 LEU A N 1
ATOM 793 C CA . LEU A 1 100 ? -18.225 2.849 22.879 1.00 94.31 100 LEU A CA 1
ATOM 794 C C . LEU A 1 100 ? -19.342 1.819 22.673 1.00 94.31 100 LEU A C 1
ATOM 796 O O . LEU A 1 100 ? -20.510 2.204 22.591 1.00 94.31 100 LEU A O 1
ATOM 800 N N . THR A 1 101 ? -19.003 0.529 22.674 1.00 92.88 101 THR A N 1
ATOM 801 C CA . THR A 1 101 ? -19.977 -0.564 22.561 1.00 92.88 101 THR A CA 1
ATOM 802 C C . THR A 1 101 ? -20.953 -0.568 23.741 1.00 92.88 101 THR A C 1
ATOM 804 O O . THR A 1 101 ? -22.160 -0.693 23.538 1.00 92.88 101 THR A O 1
ATOM 807 N N . LYS A 1 102 ? -20.475 -0.355 24.977 1.00 95.06 102 LYS A N 1
ATOM 808 C CA . LYS A 1 102 ? -21.337 -0.246 26.171 1.00 95.06 102 LYS A CA 1
ATOM 809 C C . LYS A 1 102 ? -22.273 0.963 26.133 1.00 95.06 102 LYS A C 1
ATOM 811 O O . LYS A 1 102 ? -23.370 0.886 26.671 1.00 95.06 102 LYS A O 1
ATOM 816 N N . LEU A 1 103 ? -21.878 2.043 25.460 1.00 94.44 103 LEU A N 1
ATOM 817 C CA . LEU A 1 103 ? -22.713 3.227 25.224 1.00 94.44 103 LEU A CA 1
ATOM 818 C C . LEU A 1 103 ? -23.637 3.088 23.995 1.00 94.44 103 LEU A C 1
ATOM 820 O O . LEU A 1 103 ? -24.210 4.083 23.544 1.00 94.44 103 LEU A O 1
ATOM 824 N N . GLY A 1 104 ? -23.758 1.887 23.414 1.00 91.94 104 GLY A N 1
ATOM 825 C CA . GLY A 1 104 ? -24.604 1.620 22.246 1.00 91.94 104 GLY A CA 1
ATOM 826 C C . GLY A 1 104 ? -24.126 2.310 20.965 1.00 91.94 104 GLY A C 1
ATOM 827 O O . GLY A 1 104 ? -24.902 2.486 20.024 1.00 91.94 104 GLY A O 1
ATOM 828 N N . LYS A 1 105 ? -22.864 2.754 20.912 1.00 88.38 105 LYS A N 1
ATOM 829 C CA . LYS A 1 105 ? -22.266 3.302 19.692 1.00 88.38 105 LYS A CA 1
ATOM 830 C C . LYS A 1 105 ? -21.765 2.150 18.826 1.00 88.38 105 LYS A C 1
ATOM 832 O O . LYS A 1 105 ? -21.202 1.186 19.330 1.00 88.38 105 LYS A O 1
ATOM 837 N N . LYS A 1 106 ? -21.952 2.273 17.510 1.00 75.00 106 LYS A N 1
ATOM 838 C CA . LYS A 1 106 ? -21.380 1.344 16.529 1.00 75.00 106 LYS A CA 1
ATOM 839 C C . LYS A 1 106 ? -19.859 1.548 16.520 1.00 75.00 106 LYS A C 1
ATOM 841 O O . LYS A 1 106 ? -19.414 2.644 16.169 1.00 75.00 106 LYS A O 1
ATOM 846 N N . ALA A 1 107 ? -19.115 0.543 16.972 1.00 71.69 107 ALA A N 1
ATOM 847 C CA . ALA A 1 107 ? -17.676 0.581 17.230 1.00 71.69 107 ALA A CA 1
ATOM 848 C C . ALA A 1 107 ? -16.991 -0.705 16.767 1.00 71.69 107 ALA A C 1
ATOM 850 O O . ALA A 1 107 ? -17.707 -1.710 16.560 1.00 71.69 107 ALA A O 1
#

Secondary structure (DSSP, 8-state):
--EEESSGGG--TTEEEE--B-SS-BGGGGHHHHHHTT-SEEEESS----TTEEE-S-HHHHHHHHHHHHTT-GGGTS------SSSSHHHHHHHHHHHHHHTT---